Protein AF-A0A847VWV1-F1 (afdb_monomer_lite)

Radius of gyration: 23.91 Å; chains: 1; bounding box: 52×40×64 Å

Sequence (178 aa):
KKIILVSFGCFLGTLSILLVFNNSGLGIFLFILLFILLACVGIIISFISIYAACFIVIKDYKLFKSISSAWKLFTKHWIVSLEVGLIVMLLNIVLAVVSIAGLFLILFPSLLFWLGAVLLYNPLLIFIGTLIGLVLFILFIFLIVSVFSVFNISIWTYLFTKMHREGIVSRIVQFLTR

Foldseek 3Di:
DVCVVVVVVVVLVVLLVVLVVPPDPVSVVVSVVSVVVVVVVVLLVVQLVLQLVLCCVVVVDDSVRSSVVSNVLCVLCVVQSVVLVVVLVVVVVVLVVVLVVVLCVQLVQLVVLVVVCVVVVPVVSPVVSVVSSVVSVVVSVVVSVVVSVCVVNVSSNVSSVCSVPPPDDDPVVVVVVD

Structure (mmCIF, N/CA/C/O backbone):
data_AF-A0A847VWV1-F1
#
_entry.id   AF-A0A847VWV1-F1
#
loop_
_atom_site.group_PDB
_atom_site.id
_atom_site.type_symbol
_atom_site.label_atom_id
_atom_site.label_alt_id
_atom_site.label_comp_id
_atom_site.label_asym_id
_atom_site.label_entity_id
_atom_site.label_seq_id
_atom_site.pdbx_PDB_ins_code
_atom_site.Cartn_x
_atom_site.Cartn_y
_atom_site.Cartn_z
_atom_site.occupancy
_atom_site.B_iso_or_equiv
_atom_site.auth_seq_id
_atom_site.auth_comp_id
_atom_site.auth_asym_id
_atom_site.auth_atom_id
_atom_site.pdbx_PDB_model_num
ATOM 1 N N . LYS A 1 1 ? 2.165 13.726 25.486 1.00 47.66 1 LYS A N 1
ATOM 2 C CA . LYS A 1 1 ? 1.722 12.346 25.137 1.00 47.66 1 LYS A CA 1
ATOM 3 C C . LYS A 1 1 ? 2.208 11.875 23.757 1.00 47.66 1 LYS A C 1
ATOM 5 O O . LYS A 1 1 ? 2.789 10.806 23.716 1.00 47.66 1 LYS A O 1
ATOM 10 N N . LYS A 1 2 ? 2.091 12.655 22.664 1.00 38.69 2 LYS A N 1
ATOM 11 C CA . LYS A 1 2 ? 2.705 12.306 21.353 1.00 38.69 2 LYS A CA 1
ATOM 12 C C . LYS A 1 2 ? 4.233 12.121 21.421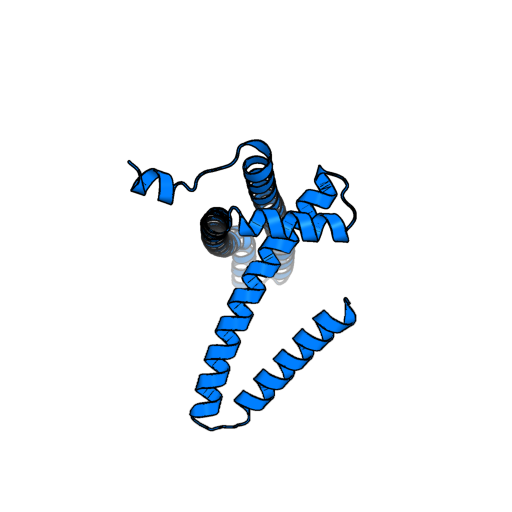 1.00 38.69 2 LYS A C 1
ATOM 14 O O . LYS A 1 2 ? 4.746 11.143 20.900 1.00 38.69 2 LYS A O 1
ATOM 19 N N . ILE A 1 3 ? 4.920 12.986 22.172 1.00 52.84 3 ILE A N 1
ATOM 20 C CA . ILE A 1 3 ? 6.369 12.887 22.442 1.00 52.84 3 ILE A CA 1
ATOM 21 C C . ILE A 1 3 ? 6.729 11.586 23.174 1.00 52.84 3 ILE A C 1
ATOM 23 O O . ILE A 1 3 ? 7.779 11.020 22.924 1.00 52.84 3 ILE A O 1
ATOM 27 N N . ILE A 1 4 ? 5.840 11.069 24.028 1.00 59.41 4 ILE A N 1
ATOM 28 C CA . ILE A 1 4 ? 6.086 9.842 24.802 1.00 59.41 4 ILE A CA 1
ATOM 29 C C . ILE A 1 4 ? 6.000 8.617 23.889 1.00 59.41 4 ILE A C 1
ATOM 31 O O . ILE A 1 4 ? 6.824 7.726 23.995 1.00 59.41 4 ILE A O 1
ATOM 35 N N . LEU A 1 5 ? 5.043 8.595 22.960 1.00 57.41 5 LEU A N 1
ATOM 36 C CA . LEU A 1 5 ? 4.850 7.475 22.034 1.00 57.41 5 LEU A CA 1
ATOM 37 C C . LEU A 1 5 ? 5.965 7.413 20.978 1.00 57.41 5 LEU A C 1
ATOM 39 O O . LEU A 1 5 ? 6.476 6.337 20.688 1.00 57.41 5 LEU A O 1
ATOM 43 N N . VAL A 1 6 ? 6.394 8.576 20.474 1.00 67.62 6 VAL A N 1
ATOM 44 C CA . VAL A 1 6 ? 7.553 8.683 19.572 1.00 67.62 6 VAL A CA 1
ATOM 45 C C . VAL A 1 6 ? 8.850 8.355 20.310 1.00 67.62 6 VAL A C 1
ATOM 47 O O . VAL A 1 6 ? 9.652 7.590 19.793 1.00 67.62 6 VAL A O 1
ATOM 50 N N . SER A 1 7 ? 9.033 8.857 21.535 1.00 65.38 7 SER A N 1
ATOM 51 C CA . SER A 1 7 ? 10.203 8.544 22.366 1.00 65.38 7 SER A CA 1
ATOM 52 C C . SER A 1 7 ? 10.280 7.055 22.704 1.00 65.38 7 SER A C 1
ATOM 54 O O . SER A 1 7 ? 11.339 6.456 22.570 1.00 65.38 7 SER A O 1
ATOM 56 N N . PHE A 1 8 ? 9.152 6.420 23.032 1.00 74.00 8 PHE A N 1
ATOM 57 C CA . PHE A 1 8 ? 9.095 4.985 23.305 1.00 74.00 8 PHE A CA 1
ATOM 58 C C . PHE A 1 8 ? 9.398 4.151 22.054 1.00 74.00 8 PHE A C 1
ATOM 60 O O . PHE A 1 8 ? 10.157 3.191 22.128 1.00 74.00 8 PHE A O 1
ATOM 67 N N . GLY A 1 9 ? 8.880 4.552 20.887 1.00 72.88 9 GLY A N 1
ATOM 68 C CA . GLY A 1 9 ? 9.228 3.922 19.611 1.00 72.88 9 GLY A CA 1
ATOM 69 C C . GLY A 1 9 ? 10.711 4.076 19.261 1.00 72.88 9 GLY A C 1
ATOM 70 O O . GLY A 1 9 ? 11.352 3.107 18.865 1.00 72.88 9 GLY A O 1
ATOM 71 N N . CYS A 1 10 ? 11.278 5.267 19.471 1.00 76.06 10 CYS A N 1
ATOM 72 C CA . CYS A 1 10 ? 12.697 5.536 19.233 1.00 76.06 10 CYS A CA 1
ATOM 73 C C . CYS A 1 10 ? 13.590 4.743 20.196 1.00 76.06 10 CYS A C 1
ATOM 75 O O . CYS A 1 10 ? 14.594 4.187 19.768 1.00 76.06 10 CYS A O 1
ATOM 77 N N . PHE A 1 11 ? 13.195 4.649 21.468 1.00 80.00 11 PHE A N 1
ATOM 78 C CA . PHE A 1 11 ? 13.890 3.884 22.502 1.00 80.00 11 PHE A CA 1
ATOM 79 C C . PHE A 1 11 ? 13.880 2.381 22.212 1.00 80.00 11 PHE A C 1
ATOM 81 O O . PHE A 1 11 ? 14.901 1.715 22.341 1.00 80.00 11 PHE A O 1
ATOM 88 N N . LEU A 1 12 ? 12.745 1.837 21.769 1.00 75.31 12 LEU A N 1
ATOM 89 C CA . LEU A 1 12 ? 12.671 0.439 21.344 1.00 75.31 12 LEU A CA 1
ATOM 90 C C . LEU A 1 12 ? 13.513 0.188 20.087 1.00 75.31 12 LEU A C 1
ATOM 92 O O . LEU A 1 12 ? 14.198 -0.828 20.018 1.00 75.31 12 LEU A O 1
ATOM 96 N N . GLY A 1 13 ? 13.518 1.133 19.140 1.00 76.31 13 GLY A N 1
ATOM 97 C CA . GLY A 1 13 ? 14.346 1.073 17.934 1.00 76.31 13 GLY A CA 1
ATOM 98 C C . GLY A 1 13 ? 15.846 1.049 18.241 1.00 76.31 13 GLY A C 1
ATOM 99 O O . GLY A 1 13 ? 16.577 0.200 17.725 1.00 76.31 13 GLY A O 1
ATOM 100 N N . THR A 1 14 ? 16.312 1.927 19.133 1.00 77.06 14 THR A N 1
ATOM 101 C CA . THR A 1 14 ? 17.717 1.948 19.565 1.00 77.06 14 THR A CA 1
ATOM 102 C C . THR A 1 14 ? 18.092 0.698 20.361 1.00 77.06 14 THR A C 1
ATOM 104 O O . THR A 1 14 ? 19.190 0.174 20.172 1.00 77.06 14 THR A O 1
ATOM 107 N N . LEU A 1 15 ? 17.176 0.161 21.174 1.00 77.38 15 LEU A N 1
ATOM 108 C CA . LEU A 1 15 ? 17.368 -1.103 21.890 1.00 77.38 15 LEU A CA 1
ATOM 109 C C . LEU A 1 15 ? 17.547 -2.287 20.924 1.00 77.38 15 LEU A C 1
ATOM 111 O O . LEU A 1 15 ? 18.445 -3.105 21.112 1.00 77.38 15 LEU A O 1
ATOM 115 N N . SER A 1 16 ? 16.740 -2.360 19.860 1.00 72.38 16 SER A N 1
ATOM 116 C CA . SER A 1 16 ? 16.872 -3.409 18.840 1.00 72.38 16 SER A CA 1
ATOM 117 C C . SER A 1 16 ? 18.196 -3.333 18.076 1.00 72.38 16 SER A C 1
ATOM 119 O O . SER A 1 16 ? 18.795 -4.369 17.809 1.00 72.38 16 SER A O 1
ATOM 121 N N . ILE A 1 17 ? 18.693 -2.128 17.785 1.00 72.56 17 ILE A N 1
ATOM 122 C CA . ILE A 1 17 ? 19.996 -1.935 17.133 1.00 72.56 17 ILE A CA 1
ATOM 123 C C . ILE A 1 17 ? 21.131 -2.409 18.053 1.00 72.56 17 ILE A C 1
ATOM 125 O O . ILE A 1 17 ? 22.000 -3.161 17.618 1.00 72.56 17 ILE A O 1
ATOM 129 N N . LEU A 1 18 ? 21.095 -2.044 19.338 1.00 75.81 18 LEU A N 1
ATOM 130 C CA . LEU A 1 18 ? 22.093 -2.470 20.329 1.00 75.81 18 LEU A CA 1
ATOM 131 C C . LEU A 1 18 ? 22.157 -3.996 20.505 1.00 75.81 18 LEU A C 1
ATOM 133 O O . LEU A 1 18 ? 23.245 -4.547 20.665 1.00 75.81 18 LEU A O 1
ATOM 137 N N . LEU A 1 19 ? 21.013 -4.684 20.445 1.00 75.06 19 LEU A N 1
ATOM 138 C CA . LEU A 1 19 ? 20.947 -6.146 20.552 1.00 75.06 19 LEU A CA 1
ATOM 139 C C . LEU A 1 19 ? 21.533 -6.866 19.330 1.00 75.06 19 LEU A C 1
ATOM 141 O O . LEU A 1 19 ? 22.108 -7.936 19.494 1.00 75.06 19 LEU A O 1
ATOM 145 N N . VAL A 1 20 ? 21.441 -6.276 18.133 1.00 73.00 20 VAL A N 1
ATOM 146 C CA . VAL A 1 20 ? 22.054 -6.824 16.907 1.00 73.00 20 VAL A CA 1
ATOM 147 C C . VAL A 1 20 ? 23.579 -6.698 16.937 1.00 73.00 20 VAL A C 1
ATOM 149 O O . VAL A 1 20 ? 24.278 -7.603 16.489 1.00 73.00 20 VAL A O 1
ATOM 152 N N . PHE A 1 21 ? 24.112 -5.607 17.494 1.00 74.44 21 PHE A N 1
ATOM 153 C CA . PHE A 1 21 ? 25.562 -5.422 17.629 1.00 74.44 21 PHE A CA 1
ATOM 154 C C . PHE A 1 21 ? 26.192 -6.315 18.707 1.00 74.44 21 PHE A C 1
ATOM 156 O O . PHE A 1 21 ? 27.398 -6.560 18.679 1.00 74.44 21 PHE A O 1
ATOM 163 N N . ASN A 1 22 ? 25.392 -6.836 19.640 1.00 71.81 22 ASN A N 1
ATOM 164 C CA . ASN A 1 22 ? 25.852 -7.802 20.623 1.00 71.81 22 ASN A CA 1
ATOM 165 C C . ASN A 1 22 ? 25.750 -9.220 20.031 1.00 71.81 22 ASN A C 1
ATOM 167 O O . ASN A 1 22 ? 24.700 -9.853 20.112 1.00 71.81 22 ASN A O 1
ATOM 171 N N . ASN A 1 23 ? 26.844 -9.711 19.432 1.00 68.38 23 ASN A N 1
ATOM 172 C CA . ASN A 1 23 ? 26.946 -10.995 18.712 1.00 68.38 23 ASN A CA 1
ATOM 173 C C . ASN A 1 23 ? 26.897 -12.236 19.638 1.00 68.38 23 ASN A C 1
ATOM 175 O O . ASN A 1 23 ? 27.696 -13.165 19.533 1.00 68.38 23 ASN A O 1
ATOM 179 N N . SER A 1 24 ? 25.980 -12.225 20.601 1.00 81.31 24 SER A N 1
ATOM 180 C CA . SER A 1 24 ? 25.692 -13.320 21.517 1.00 81.31 24 SER A CA 1
ATOM 181 C C . SER A 1 24 ? 24.430 -14.051 21.056 1.00 81.31 24 SER A C 1
ATOM 183 O O . SER A 1 24 ? 23.466 -13.425 20.612 1.00 81.31 24 SER A O 1
ATOM 185 N N . GLY A 1 25 ? 24.391 -15.381 21.199 1.00 78.94 25 GLY A N 1
ATOM 186 C CA . GLY A 1 25 ? 23.202 -16.171 20.839 1.00 78.94 25 GLY A CA 1
ATOM 187 C C . GLY A 1 25 ? 21.929 -15.723 21.577 1.00 78.94 25 GLY A C 1
ATOM 188 O O . GLY A 1 25 ? 20.841 -15.726 21.004 1.00 78.94 25 GLY A O 1
ATOM 189 N N . LEU A 1 26 ? 22.071 -15.246 22.820 1.00 81.94 26 LEU A N 1
ATOM 190 C CA . LEU A 1 26 ? 20.984 -14.646 23.602 1.00 81.94 26 LEU A CA 1
ATOM 191 C C . LEU A 1 26 ? 20.493 -13.312 23.013 1.00 81.94 26 LEU A C 1
ATOM 193 O O . LEU A 1 26 ? 19.289 -13.057 23.024 1.00 81.94 26 LEU A O 1
ATOM 197 N N . GLY A 1 27 ? 21.392 -12.483 22.470 1.00 81.62 27 GLY A N 1
ATOM 198 C CA . GLY A 1 27 ? 21.044 -11.212 21.826 1.00 81.62 27 GLY A CA 1
ATOM 199 C C . GLY A 1 27 ? 20.157 -11.402 20.596 1.00 81.62 27 GLY A C 1
ATOM 200 O O . GLY A 1 27 ? 19.138 -10.726 20.460 1.00 81.62 27 GLY A O 1
ATOM 201 N N . ILE A 1 28 ? 20.477 -12.394 19.759 1.00 81.62 28 ILE A N 1
ATOM 202 C CA . ILE A 1 28 ? 19.694 -12.737 18.561 1.00 81.62 28 ILE A CA 1
ATOM 203 C C . ILE A 1 28 ? 18.298 -13.250 18.944 1.00 81.62 28 ILE A C 1
ATOM 205 O O . ILE A 1 28 ? 17.301 -12.825 18.359 1.00 81.62 28 ILE A O 1
ATOM 209 N N . PHE A 1 29 ? 18.200 -14.124 19.952 1.00 83.94 29 PHE A N 1
ATOM 210 C CA . PHE A 1 29 ? 16.907 -14.630 20.426 1.00 83.94 29 PHE A CA 1
ATOM 211 C C . PHE A 1 29 ? 16.015 -13.508 20.977 1.00 83.94 29 PHE A C 1
ATOM 213 O O . PHE A 1 29 ? 14.848 -13.394 20.595 1.00 83.94 29 PHE A O 1
ATOM 220 N N . LEU A 1 30 ? 16.571 -12.642 21.833 1.00 84.31 30 LEU A N 1
ATOM 221 C CA . LEU A 1 30 ? 15.855 -11.487 22.377 1.00 84.31 30 LEU A CA 1
ATOM 222 C C . LEU A 1 30 ? 15.429 -10.513 21.276 1.00 84.31 30 LEU A C 1
ATOM 224 O O . LEU A 1 30 ? 14.312 -10.006 21.325 1.00 84.31 30 LEU A O 1
ATOM 228 N N . PHE A 1 31 ? 16.275 -10.289 20.267 1.00 84.12 31 PHE A N 1
ATOM 229 C CA . PHE A 1 31 ? 15.940 -9.461 19.112 1.00 84.12 31 PHE A CA 1
ATOM 230 C C . PHE A 1 31 ? 14.728 -10.006 18.348 1.00 84.12 31 PHE A C 1
ATOM 232 O O . PHE A 1 31 ? 13.786 -9.256 18.099 1.00 84.12 31 PHE A O 1
ATOM 239 N N . ILE A 1 32 ? 14.712 -11.304 18.021 1.00 85.00 32 ILE A N 1
ATOM 240 C CA . ILE A 1 32 ? 13.590 -11.941 17.312 1.00 85.00 32 ILE A CA 1
ATOM 241 C C . ILE A 1 32 ? 12.302 -11.812 18.134 1.00 85.00 32 ILE A C 1
ATOM 243 O O . ILE A 1 32 ? 11.266 -11.405 17.608 1.00 85.00 32 ILE A O 1
ATOM 247 N N . LEU A 1 33 ? 12.363 -12.099 19.436 1.00 87.12 33 LEU A N 1
ATOM 248 C CA . LEU A 1 33 ? 11.205 -12.011 20.325 1.00 87.12 33 LEU A CA 1
ATOM 249 C C . LEU A 1 33 ? 10.659 -10.577 20.416 1.00 87.12 33 LEU A C 1
ATOM 251 O O . LEU A 1 33 ? 9.448 -10.364 20.310 1.00 87.12 33 LEU A O 1
ATOM 255 N N . LEU A 1 34 ? 11.545 -9.586 20.559 1.00 85.25 34 LEU A N 1
ATOM 256 C CA . LEU A 1 34 ? 11.173 -8.171 20.584 1.00 85.25 34 LEU A CA 1
ATOM 257 C C . LEU A 1 34 ? 10.558 -7.746 19.244 1.00 85.25 34 LEU A C 1
ATOM 259 O O . LEU A 1 34 ? 9.526 -7.081 19.222 1.00 85.25 34 LEU A O 1
ATOM 263 N N . PHE A 1 35 ? 11.149 -8.174 18.127 1.00 83.12 35 PHE A N 1
ATOM 264 C CA . PHE A 1 35 ? 10.665 -7.875 16.783 1.00 83.12 35 PHE A CA 1
ATOM 265 C C . PHE A 1 35 ? 9.245 -8.404 16.551 1.00 83.12 35 PHE A C 1
ATOM 267 O O . PHE A 1 35 ? 8.389 -7.649 16.093 1.00 83.12 35 PHE A O 1
ATOM 274 N N . ILE A 1 36 ? 8.961 -9.658 16.928 1.00 87.81 36 ILE A N 1
ATOM 275 C CA . ILE A 1 36 ? 7.605 -10.223 16.855 1.00 87.81 36 ILE A CA 1
ATOM 276 C C . ILE A 1 36 ? 6.620 -9.406 17.702 1.00 87.81 36 ILE A C 1
ATOM 278 O O . ILE A 1 36 ? 5.543 -9.058 17.217 1.00 87.81 36 ILE A O 1
ATOM 282 N N . LEU A 1 37 ? 6.983 -9.048 18.939 1.00 87.19 37 LEU A N 1
ATOM 283 C CA . LEU A 1 37 ? 6.117 -8.245 19.808 1.00 87.19 37 LEU A CA 1
ATOM 284 C C . LEU A 1 37 ? 5.817 -6.870 19.200 1.00 87.19 37 LEU A C 1
ATOM 286 O O . LEU A 1 37 ? 4.656 -6.458 19.148 1.00 87.19 37 LEU A O 1
ATOM 290 N N . LEU A 1 38 ? 6.843 -6.174 18.704 1.00 83.69 38 LEU A N 1
ATOM 291 C CA . LEU A 1 38 ? 6.679 -4.884 18.035 1.00 83.69 38 LEU A CA 1
ATOM 292 C C . LEU A 1 38 ? 5.835 -5.001 16.764 1.00 83.69 38 LEU A C 1
ATOM 294 O O . LEU A 1 38 ? 4.983 -4.144 16.532 1.00 83.69 38 LEU A O 1
ATOM 298 N N . ALA A 1 39 ? 6.022 -6.056 15.969 1.00 83.25 39 ALA A N 1
ATOM 299 C CA . ALA A 1 39 ? 5.221 -6.303 14.775 1.00 83.25 39 ALA A CA 1
ATOM 300 C C . ALA A 1 39 ? 3.737 -6.496 15.129 1.00 83.25 39 ALA A C 1
ATOM 302 O O . ALA A 1 39 ? 2.876 -5.840 14.540 1.00 83.25 39 ALA A O 1
ATOM 303 N N . CYS A 1 40 ? 3.426 -7.312 16.141 1.00 84.88 40 CYS A N 1
ATOM 304 C CA . CYS A 1 40 ? 2.056 -7.504 16.622 1.00 84.88 40 CYS A CA 1
ATOM 305 C C . CYS A 1 40 ? 1.423 -6.192 17.108 1.00 84.88 40 CYS A C 1
ATOM 307 O O . CYS A 1 40 ? 0.291 -5.871 16.738 1.00 84.88 40 CYS A O 1
ATOM 309 N N . VAL A 1 41 ? 2.155 -5.402 17.898 1.00 86.44 41 VAL A N 1
ATOM 310 C CA . VAL A 1 41 ? 1.683 -4.090 18.368 1.00 86.44 41 VAL A CA 1
ATOM 311 C C . VAL A 1 41 ? 1.469 -3.130 17.193 1.00 86.44 41 VAL A C 1
ATOM 313 O O . VAL A 1 41 ? 0.459 -2.427 17.152 1.00 86.44 41 VAL A O 1
ATOM 316 N N . GLY A 1 42 ? 2.367 -3.134 16.206 1.00 84.75 42 GLY A N 1
ATOM 317 C CA . GLY A 1 42 ? 2.252 -2.328 14.992 1.00 84.75 42 GLY A CA 1
ATOM 318 C C . GLY A 1 42 ? 0.995 -2.654 14.186 1.00 84.75 42 GLY A C 1
ATOM 319 O O . GLY A 1 42 ? 0.282 -1.742 13.765 1.00 84.75 42 GLY A O 1
ATOM 320 N N . ILE A 1 43 ? 0.668 -3.942 14.046 1.00 84.81 43 ILE A N 1
ATOM 321 C CA . ILE A 1 43 ? -0.563 -4.397 13.388 1.00 84.81 43 ILE A CA 1
ATOM 322 C C . ILE A 1 43 ? -1.795 -3.846 14.117 1.00 84.81 43 ILE A C 1
ATOM 324 O O . ILE A 1 43 ? -2.672 -3.255 13.486 1.00 84.81 43 ILE A O 1
ATOM 328 N N . ILE A 1 44 ? -1.847 -3.968 15.447 1.00 87.56 44 ILE A N 1
ATOM 329 C CA . ILE A 1 44 ? -2.962 -3.459 16.262 1.00 87.56 44 ILE A CA 1
ATOM 330 C C . ILE A 1 44 ? -3.127 -1.943 16.076 1.00 87.56 44 ILE A C 1
ATOM 332 O O . ILE A 1 44 ? -4.231 -1.460 15.814 1.00 87.56 44 ILE A O 1
ATOM 336 N N . ILE A 1 45 ? -2.029 -1.186 16.159 1.00 86.62 45 ILE A N 1
ATOM 337 C CA . ILE A 1 45 ? -2.034 0.273 15.976 1.00 86.62 45 ILE A CA 1
ATOM 338 C C . ILE A 1 45 ? -2.515 0.656 14.572 1.00 86.62 45 ILE A C 1
ATOM 340 O O . ILE A 1 45 ? -3.276 1.615 14.436 1.00 86.62 45 ILE A O 1
ATOM 344 N N . SER A 1 46 ? -2.119 -0.098 13.543 1.00 85.56 46 SER A N 1
ATOM 345 C CA . SER A 1 46 ? -2.563 0.119 12.163 1.00 85.56 46 SER A CA 1
ATOM 346 C C . SER A 1 46 ? -4.089 0.031 12.044 1.00 85.56 46 SER A C 1
ATOM 348 O O . SER A 1 46 ? -4.729 0.974 11.572 1.00 85.56 46 SER A O 1
ATOM 350 N N . PHE A 1 47 ? -4.698 -1.031 12.587 1.00 87.31 47 PHE A N 1
ATOM 351 C CA . PHE A 1 47 ? -6.158 -1.181 12.612 1.00 87.31 47 PHE A CA 1
ATOM 352 C C . PHE A 1 47 ? -6.853 -0.039 13.362 1.00 87.31 47 PHE A C 1
ATOM 354 O O . PHE A 1 47 ? -7.820 0.542 12.866 1.00 87.31 47 PHE A O 1
ATOM 361 N N . ILE A 1 48 ? -6.344 0.325 14.542 1.00 89.00 48 ILE A N 1
ATOM 362 C CA . ILE A 1 48 ? -6.904 1.423 15.343 1.00 89.00 48 ILE A CA 1
ATOM 363 C C . ILE A 1 48 ? -6.830 2.747 14.585 1.00 89.00 48 ILE A C 1
ATOM 365 O O . ILE A 1 48 ? -7.774 3.530 14.654 1.00 89.00 48 ILE A O 1
ATOM 369 N N . SER A 1 49 ? -5.742 3.001 13.857 1.00 87.38 49 SER A N 1
ATOM 370 C CA . SER A 1 49 ? -5.571 4.213 13.054 1.00 87.38 49 SER A CA 1
ATOM 371 C C . SER A 1 49 ? -6.631 4.310 11.955 1.00 87.38 49 SER A C 1
ATOM 373 O O . SER A 1 49 ? -7.306 5.334 11.834 1.00 87.38 49 SER A O 1
ATOM 375 N N . ILE A 1 50 ? -6.857 3.213 11.223 1.00 89.06 50 ILE A N 1
ATOM 376 C CA . ILE A 1 50 ? -7.878 3.134 10.169 1.00 89.06 50 ILE A CA 1
ATOM 377 C C . ILE A 1 50 ? -9.278 3.382 10.751 1.00 89.06 50 ILE A C 1
ATOM 379 O O . ILE A 1 50 ? -10.045 4.190 10.221 1.00 89.06 50 ILE A O 1
ATOM 383 N N . TYR A 1 51 ? -9.616 2.753 11.880 1.00 89.50 51 TYR A N 1
ATOM 384 C CA . TYR A 1 51 ? -10.917 2.960 12.525 1.00 89.50 51 TYR A CA 1
ATOM 385 C C . TYR A 1 51 ? -11.069 4.354 13.127 1.00 89.50 51 TYR A C 1
ATOM 387 O O . TYR A 1 51 ? -12.152 4.935 13.060 1.00 89.50 51 TYR A O 1
ATOM 395 N N . ALA A 1 52 ? -10.003 4.925 13.687 1.00 88.88 52 ALA A N 1
ATOM 396 C CA . ALA A 1 52 ? -10.018 6.290 14.192 1.00 88.88 52 ALA A CA 1
ATOM 397 C C . ALA A 1 52 ? -10.261 7.291 13.055 1.00 88.88 52 ALA A C 1
ATOM 399 O O . ALA A 1 52 ? -11.063 8.207 13.234 1.00 88.88 52 ALA A O 1
ATOM 400 N N . ALA A 1 53 ? -9.643 7.087 11.886 1.00 88.06 53 ALA A N 1
ATOM 401 C CA . ALA A 1 53 ? -9.908 7.878 10.688 1.00 88.06 53 ALA A CA 1
ATOM 402 C C . ALA A 1 53 ? -11.378 7.767 10.255 1.00 88.06 53 ALA A C 1
ATOM 404 O O . ALA A 1 53 ? -12.029 8.788 10.046 1.00 88.06 53 ALA A O 1
ATOM 405 N N . CYS A 1 54 ? -11.945 6.555 10.238 1.00 87.81 54 CYS A N 1
ATOM 406 C CA . CYS A 1 54 ? -13.365 6.350 9.936 1.00 87.81 54 CYS A CA 1
ATOM 407 C C . CYS A 1 54 ? -14.287 7.072 10.936 1.00 87.81 54 CYS A C 1
ATOM 409 O O . CYS A 1 54 ? -15.262 7.700 10.534 1.00 87.81 54 CYS A O 1
ATOM 411 N N . PHE A 1 55 ? -13.974 7.045 12.236 1.00 89.12 55 PHE A N 1
ATOM 412 C CA . PHE A 1 55 ? -14.734 7.785 13.252 1.00 89.12 55 PHE A CA 1
ATOM 413 C C . PHE A 1 55 ? -14.641 9.308 13.090 1.00 89.12 55 PHE A C 1
ATOM 415 O O . PHE A 1 55 ? -15.604 10.006 13.402 1.00 89.12 55 PHE A O 1
ATOM 422 N N . ILE A 1 56 ? -13.504 9.834 12.631 1.00 89.25 56 ILE A N 1
ATOM 423 C CA . ILE A 1 56 ? -13.353 11.268 12.359 1.00 89.25 56 ILE A CA 1
ATOM 424 C C . ILE A 1 56 ? -14.192 11.647 11.138 1.00 89.25 56 ILE A C 1
ATOM 426 O O . ILE A 1 56 ? -14.984 12.571 11.228 1.00 89.25 56 ILE A O 1
ATOM 430 N N . VAL A 1 57 ? -14.071 10.901 10.038 1.00 87.88 57 VAL A N 1
ATOM 431 C CA . VAL A 1 57 ? -14.720 11.238 8.760 1.00 87.88 57 VAL A CA 1
ATOM 432 C C . VAL A 1 57 ? -16.233 10.991 8.779 1.00 87.88 57 VAL A C 1
ATOM 434 O O . VAL A 1 57 ? -16.982 11.766 8.203 1.00 87.88 57 VAL A O 1
ATOM 437 N N . ILE A 1 58 ? -16.707 9.920 9.427 1.00 85.12 58 ILE A N 1
ATOM 438 C CA . ILE A 1 58 ? -18.128 9.518 9.376 1.00 85.12 58 ILE A CA 1
ATOM 439 C C . ILE A 1 58 ? -18.942 10.090 10.544 1.00 85.12 58 ILE A C 1
ATOM 441 O O . ILE A 1 58 ? -20.153 10.273 10.429 1.00 85.12 58 ILE A O 1
ATOM 445 N N . LYS A 1 59 ? -18.315 10.290 11.709 1.00 81.75 59 LYS A N 1
ATOM 446 C CA . LYS A 1 59 ? -19.004 10.688 12.950 1.00 81.75 59 LYS A CA 1
ATOM 447 C C . LYS A 1 59 ? -18.547 12.045 13.495 1.00 81.75 59 LYS A C 1
ATOM 449 O O . LYS A 1 59 ? -19.011 12.414 14.573 1.00 81.75 59 LYS A O 1
ATOM 454 N N . ASP A 1 60 ? -17.638 12.746 12.812 1.00 83.75 60 ASP A N 1
ATOM 455 C CA . ASP A 1 60 ? -17.060 14.032 13.236 1.00 83.75 60 ASP A CA 1
ATOM 456 C C . ASP A 1 60 ? -16.507 14.017 14.673 1.00 83.75 60 ASP A C 1
ATOM 458 O O . ASP A 1 60 ? -16.577 14.984 15.439 1.00 83.75 60 ASP A O 1
ATOM 462 N N . TYR A 1 61 ? -15.950 12.879 15.100 1.00 87.75 61 TYR A N 1
ATOM 463 C CA . TYR A 1 61 ? -15.360 12.775 16.431 1.00 87.75 61 TYR A CA 1
ATOM 464 C C . TYR A 1 61 ? -14.009 13.490 16.495 1.00 87.75 61 TYR A C 1
ATOM 466 O O . TYR A 1 61 ? -13.140 13.305 15.647 1.00 87.75 61 TYR A O 1
ATOM 474 N N . LYS A 1 62 ? -13.775 14.235 17.584 1.00 89.25 62 LYS A N 1
ATOM 475 C CA . LYS A 1 62 ? -12.446 14.784 17.907 1.00 89.25 62 LYS A CA 1
ATOM 476 C C . LYS A 1 62 ? -11.414 13.652 18.027 1.00 89.25 62 LYS A C 1
ATOM 478 O O . LYS A 1 62 ? -11.729 12.600 18.584 1.00 89.25 62 LYS A O 1
ATOM 483 N N . LEU A 1 63 ? -10.165 13.914 17.623 1.00 81.75 63 LEU A N 1
ATOM 484 C CA . LEU A 1 63 ? -9.058 12.935 17.547 1.00 81.75 63 LEU A CA 1
ATOM 485 C C . LEU A 1 63 ? -8.931 11.996 18.764 1.00 81.75 63 LEU A C 1
ATOM 487 O O . LEU A 1 63 ? -8.699 10.802 18.624 1.00 81.75 63 LEU A O 1
ATOM 491 N N . PHE A 1 64 ? -9.082 12.510 19.984 1.00 85.69 64 PHE A N 1
ATOM 492 C CA . PHE A 1 64 ? -8.960 11.678 21.188 1.00 85.69 64 PHE A CA 1
ATOM 493 C C . PHE A 1 64 ? -10.163 10.753 21.397 1.00 85.69 64 PHE A C 1
ATOM 495 O O . PHE A 1 64 ? -10.009 9.602 21.811 1.00 85.69 64 PHE A O 1
ATOM 502 N N . LYS A 1 65 ? -11.368 11.245 21.089 1.00 88.19 65 LYS A N 1
ATOM 503 C CA . LYS A 1 65 ? -12.605 10.468 21.193 1.00 88.19 65 LYS A CA 1
ATOM 504 C C . LYS A 1 65 ? -12.657 9.389 20.110 1.00 88.19 65 LYS A C 1
ATOM 506 O O . LYS A 1 65 ? -13.131 8.289 20.394 1.00 88.19 65 LYS A O 1
ATOM 511 N N . SER A 1 66 ? -12.133 9.667 18.913 1.00 87.50 66 SER A N 1
ATOM 512 C CA . SER A 1 66 ? -12.058 8.684 17.830 1.00 87.50 66 SER A CA 1
ATOM 513 C C . SER A 1 66 ? -11.100 7.541 18.160 1.00 87.50 66 SER A C 1
ATOM 515 O O . SER A 1 66 ? -11.497 6.391 18.024 1.00 87.50 66 SER A O 1
ATOM 517 N N . ILE A 1 67 ? -9.910 7.821 18.707 1.00 88.50 67 ILE A N 1
ATOM 518 C CA . ILE A 1 67 ? -8.953 6.777 19.122 1.00 88.50 67 ILE A CA 1
ATOM 519 C C . ILE A 1 67 ? -9.530 5.899 20.241 1.00 88.50 67 ILE A C 1
ATOM 521 O O . ILE A 1 67 ? -9.452 4.676 20.169 1.00 88.50 67 ILE A O 1
ATOM 525 N N . SER A 1 68 ? -10.150 6.498 21.265 1.00 89.88 68 SER A N 1
ATOM 526 C CA . SER A 1 68 ? -10.760 5.724 22.358 1.00 89.88 68 SER A CA 1
ATOM 527 C C . SER A 1 68 ? -11.910 4.836 21.865 1.00 89.88 68 SER A C 1
ATOM 529 O O . SER A 1 68 ? -12.046 3.692 22.297 1.00 89.88 68 SER A O 1
ATOM 531 N N . SER A 1 69 ? -12.714 5.339 20.925 1.00 87.25 69 SER A N 1
ATOM 532 C CA . SER A 1 69 ? -13.818 4.576 20.329 1.00 87.25 69 SER A CA 1
ATOM 533 C C . SER A 1 69 ? -13.310 3.479 19.389 1.00 87.25 69 SER A C 1
ATOM 535 O O . SER A 1 69 ? -13.829 2.366 19.419 1.00 87.25 69 SER A O 1
ATOM 537 N N . ALA A 1 70 ? -12.256 3.758 18.616 1.00 88.00 70 ALA A N 1
ATOM 538 C CA . ALA A 1 70 ? -11.569 2.791 17.766 1.00 88.00 70 ALA A CA 1
ATOM 539 C C . ALA A 1 70 ? -10.970 1.641 18.582 1.00 88.00 70 ALA A C 1
ATOM 541 O O . ALA A 1 70 ? -11.146 0.484 18.211 1.00 88.00 70 ALA A O 1
ATOM 542 N N . TRP A 1 71 ? -10.351 1.941 19.731 1.00 89.38 71 TRP A N 1
ATOM 543 C CA . TRP A 1 71 ? -9.839 0.922 20.649 1.00 89.38 71 TRP A CA 1
ATOM 544 C C . TRP A 1 71 ? -10.950 -0.012 21.136 1.00 89.38 71 TRP A C 1
ATOM 546 O O . TRP A 1 71 ? -10.820 -1.228 21.036 1.00 89.38 71 TRP A O 1
ATOM 556 N N . LYS A 1 72 ? -12.076 0.547 21.604 1.00 88.88 72 LYS A N 1
ATOM 557 C CA . LYS A 1 72 ? -13.232 -0.241 22.068 1.00 88.88 72 LYS A CA 1
ATOM 558 C C . LYS A 1 72 ? -13.849 -1.097 20.960 1.00 88.88 72 LYS A C 1
ATOM 560 O O . LYS A 1 72 ? -14.307 -2.204 21.229 1.00 88.88 72 LYS A O 1
ATOM 565 N N . LEU A 1 73 ? -13.890 -0.587 19.728 1.00 87.56 73 LEU A N 1
ATOM 566 C CA . LEU A 1 73 ? -14.417 -1.331 18.585 1.00 87.56 73 LEU A CA 1
ATOM 567 C C . LEU A 1 73 ? -13.487 -2.491 18.204 1.00 87.56 73 LEU A C 1
ATOM 569 O O . LEU A 1 73 ? -13.962 -3.606 18.001 1.00 87.56 73 LEU A O 1
ATOM 573 N N . PHE A 1 74 ? -12.173 -2.238 18.170 1.00 87.25 74 PHE A N 1
ATOM 574 C CA . PHE A 1 74 ? -11.170 -3.253 17.863 1.00 87.25 74 PHE A CA 1
ATOM 575 C C . PHE A 1 74 ? -11.179 -4.381 18.895 1.00 87.25 74 PHE A C 1
ATOM 577 O O . PHE A 1 74 ? -11.279 -5.538 18.510 1.00 87.25 74 PHE A O 1
ATOM 584 N N . THR A 1 75 ? -11.157 -4.078 20.198 1.00 86.75 75 THR A N 1
ATOM 585 C CA . THR A 1 75 ? -11.157 -5.130 21.231 1.00 86.75 75 THR A CA 1
ATOM 586 C C . THR A 1 75 ? -12.426 -5.982 21.204 1.00 86.75 75 THR A C 1
ATOM 588 O O . THR A 1 75 ? -12.364 -7.172 21.503 1.00 86.75 75 THR A O 1
ATOM 591 N N . LYS A 1 76 ? -13.567 -5.408 20.799 1.00 87.12 76 LYS A N 1
ATOM 592 C CA . LYS A 1 76 ? -14.832 -6.140 20.659 1.00 87.12 76 LYS A CA 1
ATOM 593 C C . LYS A 1 76 ? -14.853 -7.083 19.447 1.00 87.12 76 LYS A C 1
ATOM 595 O O . LYS A 1 76 ? -15.457 -8.147 19.528 1.00 87.12 76 LYS A O 1
ATOM 600 N N . HIS A 1 77 ? -14.202 -6.717 18.340 1.00 85.25 77 HIS A N 1
ATOM 601 C CA . HIS A 1 77 ? -14.251 -7.457 17.068 1.00 85.25 77 HIS A CA 1
ATOM 602 C C . HIS A 1 77 ? -12.855 -7.718 16.471 1.00 85.25 77 HIS A C 1
ATOM 604 O O . HIS A 1 77 ? -12.648 -7.615 15.257 1.00 85.25 77 HIS A O 1
ATOM 610 N N . TRP A 1 78 ? -11.880 -8.069 17.314 1.00 84.81 78 TRP A N 1
ATOM 611 C CA . TRP A 1 78 ? -10.482 -8.205 16.890 1.00 84.81 78 TRP A CA 1
ATOM 612 C C . TRP A 1 78 ? -10.285 -9.338 15.868 1.00 84.81 78 TRP A C 1
ATOM 614 O O . TRP A 1 78 ? -9.580 -9.143 14.881 1.00 84.81 78 TRP A O 1
ATOM 624 N N . ILE A 1 79 ? -10.984 -10.472 16.030 1.00 85.56 79 ILE A N 1
ATOM 625 C CA . ILE A 1 79 ? -10.935 -11.605 15.084 1.00 85.56 79 ILE A CA 1
ATOM 626 C C . ILE A 1 79 ? -11.439 -11.199 13.696 1.00 85.56 79 ILE A C 1
ATOM 628 O O . ILE A 1 79 ? -10.781 -11.478 12.700 1.00 85.56 79 ILE A O 1
ATOM 632 N N . VAL A 1 80 ? -12.577 -10.500 13.626 1.00 84.75 80 VAL A N 1
ATOM 633 C CA . VAL A 1 80 ? -13.158 -10.044 12.349 1.00 84.75 80 VAL A CA 1
ATOM 634 C C . VAL A 1 80 ? -12.216 -9.060 11.652 1.00 84.75 80 VAL A C 1
ATOM 636 O O . VAL A 1 80 ? -12.032 -9.125 10.439 1.00 84.75 80 VAL A O 1
ATOM 639 N N . SER A 1 81 ? -11.592 -8.170 12.428 1.00 86.75 81 SER A N 1
ATOM 640 C CA . SER A 1 81 ? -10.618 -7.198 11.919 1.00 86.75 81 SER A CA 1
ATOM 641 C C . SER A 1 81 ? -9.406 -7.899 11.297 1.00 86.75 81 SER A C 1
ATOM 643 O O . SER A 1 81 ? -8.976 -7.531 10.206 1.00 86.75 81 SER A O 1
ATOM 645 N N . LEU A 1 82 ? -8.899 -8.946 11.956 1.00 87.19 82 LEU A N 1
ATOM 646 C CA . LEU A 1 82 ? -7.771 -9.744 11.477 1.00 87.19 82 LEU A CA 1
ATOM 647 C C . LEU A 1 82 ? -8.147 -10.555 10.228 1.00 87.19 82 LEU A C 1
ATOM 649 O O . LEU A 1 82 ? -7.419 -10.508 9.244 1.00 87.19 82 LEU A O 1
ATOM 653 N N . GLU A 1 83 ? -9.304 -11.224 10.226 1.00 88.06 83 GLU A N 1
ATOM 654 C CA . GLU A 1 83 ? -9.814 -12.003 9.087 1.00 88.06 83 GLU A CA 1
ATOM 655 C C . GLU A 1 83 ? -9.901 -11.141 7.819 1.00 88.06 83 GLU A C 1
ATOM 657 O O . GLU A 1 83 ? -9.333 -11.480 6.780 1.00 88.06 83 GLU A O 1
ATOM 662 N N . VAL A 1 84 ? -10.553 -9.978 7.915 1.00 87.69 84 VAL A N 1
ATOM 663 C CA . VAL A 1 84 ? -10.685 -9.072 6.769 1.00 87.69 84 VAL A CA 1
ATOM 664 C C . VAL A 1 84 ? -9.348 -8.436 6.409 1.00 87.69 84 VAL A C 1
ATOM 666 O O . VAL A 1 84 ? -9.040 -8.335 5.226 1.00 87.69 84 VAL A O 1
ATOM 669 N N . GLY A 1 85 ? -8.517 -8.074 7.390 1.00 87.81 85 GLY A N 1
ATOM 670 C CA . GLY A 1 85 ? -7.166 -7.581 7.127 1.00 87.81 85 GLY A CA 1
ATOM 671 C C . GLY A 1 85 ? -6.304 -8.583 6.354 1.00 87.81 85 GLY A C 1
ATOM 672 O O . GLY A 1 85 ? -5.602 -8.188 5.427 1.00 87.81 85 GLY A O 1
ATOM 673 N N . LEU A 1 86 ? -6.410 -9.877 6.667 1.00 88.56 86 LEU A N 1
ATOM 674 C CA . LEU A 1 86 ? -5.704 -10.948 5.963 1.00 88.56 86 LEU A CA 1
ATOM 675 C C . LEU A 1 86 ? -6.224 -11.102 4.527 1.00 88.56 86 LEU A C 1
ATOM 677 O O . LEU A 1 86 ? -5.426 -11.179 3.595 1.00 88.56 86 LEU A O 1
ATOM 681 N N . ILE A 1 87 ? -7.544 -11.060 4.322 1.00 88.94 87 ILE A N 1
ATOM 682 C CA . ILE A 1 87 ? -8.146 -11.086 2.978 1.00 88.94 87 ILE A CA 1
ATOM 683 C C . ILE A 1 87 ? -7.670 -9.887 2.145 1.00 88.94 87 ILE A C 1
ATOM 685 O O . ILE A 1 87 ? -7.256 -10.062 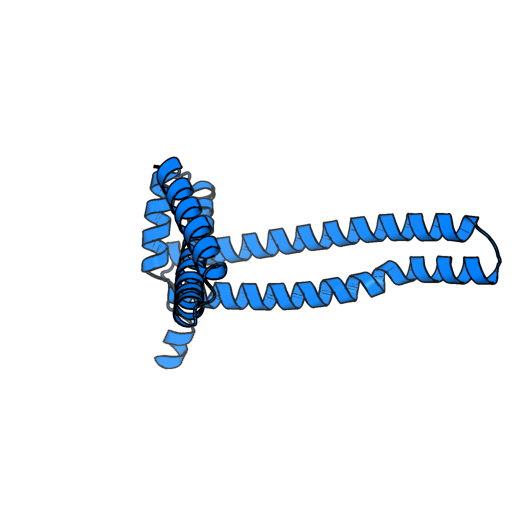1.001 1.00 88.94 87 ILE A O 1
ATOM 689 N N . VAL A 1 88 ? -7.681 -8.678 2.715 1.00 89.50 88 VAL A N 1
ATOM 690 C CA . VAL A 1 88 ? -7.189 -7.465 2.042 1.00 89.50 88 VAL A CA 1
ATOM 691 C C . VAL A 1 88 ? -5.703 -7.587 1.720 1.00 89.50 88 VAL A C 1
ATOM 693 O O . VAL A 1 88 ? -5.294 -7.250 0.615 1.00 89.50 88 VAL A O 1
ATOM 696 N N . MET A 1 89 ? -4.893 -8.125 2.635 1.00 88.62 89 MET A N 1
ATOM 697 C CA . MET A 1 89 ? -3.471 -8.372 2.393 1.00 88.62 89 MET A CA 1
ATOM 698 C C . MET A 1 89 ? -3.250 -9.336 1.220 1.00 88.62 89 MET A C 1
ATOM 700 O O . MET A 1 89 ? -2.452 -9.035 0.336 1.00 88.62 89 MET A O 1
ATOM 704 N N . LEU A 1 90 ? -3.968 -10.463 1.175 1.00 90.50 90 LEU A N 1
ATOM 705 C CA . LEU A 1 90 ? -3.879 -11.414 0.062 1.00 90.50 90 LEU A CA 1
ATOM 706 C C . LEU A 1 90 ? -4.292 -10.772 -1.265 1.00 90.50 90 LEU A C 1
ATOM 708 O O . LEU A 1 90 ? -3.595 -10.930 -2.264 1.00 90.50 90 LEU A O 1
ATOM 712 N N . LEU A 1 91 ? -5.379 -9.998 -1.273 1.00 90.38 91 LEU A N 1
ATOM 713 C CA . LEU A 1 91 ? -5.813 -9.266 -2.463 1.00 90.38 91 LEU A CA 1
ATOM 714 C C . LEU A 1 91 ? -4.777 -8.227 -2.900 1.00 90.38 91 LEU A C 1
ATOM 716 O O . LEU A 1 91 ? -4.523 -8.094 -4.094 1.00 90.38 91 LEU A O 1
ATOM 720 N N . ASN A 1 92 ? -4.120 -7.549 -1.958 1.00 89.81 92 ASN A N 1
ATOM 721 C CA . ASN A 1 92 ? -3.046 -6.607 -2.261 1.00 89.81 92 ASN A CA 1
ATOM 722 C C . ASN A 1 92 ? -1.840 -7.307 -2.904 1.00 89.81 92 ASN A C 1
ATOM 724 O O . ASN A 1 92 ? -1.268 -6.771 -3.850 1.00 89.81 92 ASN A O 1
ATOM 728 N N . 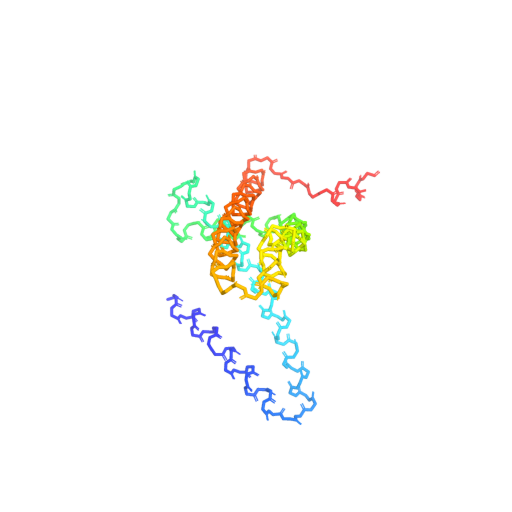ILE A 1 93 ? -1.483 -8.512 -2.446 1.00 92.06 93 ILE A N 1
ATOM 729 C CA . ILE A 1 93 ? -0.420 -9.324 -3.060 1.00 92.06 93 ILE A CA 1
ATOM 730 C C . ILE A 1 93 ? -0.810 -9.725 -4.485 1.00 92.06 93 ILE A C 1
ATOM 732 O O . ILE A 1 93 ? -0.022 -9.536 -5.409 1.00 92.06 93 ILE A O 1
ATOM 736 N N . VAL A 1 94 ? -2.030 -10.232 -4.688 1.00 91.94 94 VAL A N 1
ATOM 737 C CA . VAL A 1 94 ? -2.521 -10.608 -6.025 1.00 91.94 94 VAL A CA 1
ATOM 738 C C . VAL A 1 94 ? -2.502 -9.404 -6.967 1.00 91.94 94 VAL A C 1
ATOM 740 O O . VAL A 1 94 ? -1.993 -9.504 -8.080 1.00 91.94 94 VAL A O 1
ATOM 743 N N . LEU A 1 95 ? -2.987 -8.247 -6.514 1.00 90.44 95 LEU A N 1
ATOM 744 C CA . LEU A 1 95 ? -2.968 -7.013 -7.298 1.00 90.44 95 LEU A CA 1
ATOM 745 C C . LEU A 1 95 ? -1.545 -6.546 -7.621 1.00 90.44 95 LEU A C 1
ATOM 747 O O . LEU A 1 95 ? -1.317 -6.070 -8.728 1.00 90.44 95 LEU A O 1
ATOM 751 N N . ALA A 1 96 ? -0.588 -6.711 -6.703 1.00 91.38 96 ALA A N 1
ATOM 752 C CA . ALA A 1 96 ? 0.818 -6.402 -6.957 1.00 91.38 96 ALA A CA 1
ATOM 753 C C . ALA A 1 96 ? 1.434 -7.325 -8.023 1.00 91.38 96 ALA A C 1
ATOM 755 O O . ALA A 1 96 ? 2.185 -6.876 -8.883 1.00 91.38 96 ALA A O 1
ATOM 756 N N . VAL A 1 97 ? 1.094 -8.615 -8.017 1.00 93.50 97 VAL A N 1
ATOM 757 C CA . VAL A 1 97 ? 1.548 -9.549 -9.061 1.00 93.50 97 VAL A CA 1
ATOM 758 C C . VAL A 1 97 ? 0.929 -9.190 -10.415 1.00 93.50 97 VAL A C 1
ATOM 760 O O . VAL A 1 97 ? 1.632 -9.122 -11.424 1.00 93.50 97 VAL A O 1
ATOM 763 N N . VAL A 1 98 ? -0.375 -8.901 -10.440 1.00 92.31 98 VAL A N 1
ATOM 764 C CA . VAL A 1 98 ? -1.090 -8.492 -11.658 1.00 92.31 98 VAL A CA 1
ATOM 765 C C . VAL A 1 98 ? -0.560 -7.162 -12.195 1.00 92.31 98 VAL A C 1
ATOM 767 O O . VAL A 1 98 ? -0.432 -7.013 -13.408 1.00 92.31 98 VAL A O 1
ATOM 770 N N . SER A 1 99 ? -0.206 -6.206 -11.333 1.00 92.81 99 SER A N 1
ATOM 771 C CA . SER A 1 99 ? 0.355 -4.926 -11.772 1.00 92.81 99 SER A CA 1
ATOM 772 C C . SER A 1 99 ? 1.736 -5.087 -12.402 1.00 92.81 99 SER A C 1
ATOM 774 O O . SER A 1 99 ? 1.996 -4.474 -13.435 1.00 92.81 99 SER A O 1
ATOM 776 N N . ILE A 1 100 ? 2.590 -5.957 -11.854 1.00 93.06 100 ILE A N 1
ATOM 777 C CA . ILE A 1 100 ? 3.886 -6.294 -12.461 1.00 93.06 100 ILE A CA 1
ATOM 778 C C . ILE A 1 100 ? 3.678 -6.921 -13.843 1.00 93.06 100 ILE A C 1
ATOM 780 O O . ILE A 1 100 ? 4.305 -6.491 -14.808 1.00 93.06 100 ILE A O 1
ATOM 784 N N . ALA A 1 101 ? 2.767 -7.889 -13.975 1.00 93.31 101 ALA A N 1
ATOM 785 C CA . ALA A 1 101 ? 2.449 -8.487 -15.272 1.00 93.31 101 ALA A CA 1
ATOM 786 C C . ALA A 1 101 ? 1.879 -7.453 -16.266 1.00 93.31 101 ALA A C 1
ATOM 788 O O . ALA A 1 101 ? 2.260 -7.428 -17.437 1.00 93.31 101 ALA A O 1
ATOM 789 N N . GLY A 1 102 ? 1.011 -6.556 -15.789 1.00 93.62 102 GLY A N 1
ATOM 790 C CA . GLY A 1 102 ? 0.434 -5.472 -16.580 1.00 93.62 102 GLY A CA 1
ATOM 791 C C . GLY A 1 102 ? 1.475 -4.474 -17.094 1.00 93.62 102 GLY A C 1
ATOM 792 O O . GLY A 1 102 ? 1.355 -4.028 -18.234 1.00 93.62 102 GLY A O 1
ATOM 793 N N . LEU A 1 103 ? 2.530 -4.183 -16.316 1.00 93.50 103 LEU A N 1
ATOM 794 C CA . LEU A 1 103 ? 3.649 -3.340 -16.765 1.00 93.50 103 LEU A CA 1
ATOM 795 C C . LEU A 1 103 ? 4.317 -3.907 -18.014 1.00 93.50 103 LEU A C 1
ATOM 797 O O . LEU A 1 103 ? 4.540 -3.166 -18.969 1.00 93.50 103 LEU A O 1
ATOM 801 N N . PHE A 1 104 ? 4.613 -5.209 -18.027 1.00 91.19 104 PHE A N 1
ATOM 802 C CA . PHE A 1 104 ? 5.234 -5.853 -19.187 1.00 91.19 104 PHE A CA 1
ATOM 803 C C . PHE A 1 104 ? 4.349 -5.751 -20.430 1.00 91.19 104 PHE A C 1
ATOM 805 O O . PHE A 1 104 ? 4.848 -5.473 -21.519 1.00 91.19 104 PHE A O 1
ATOM 812 N N . LEU A 1 105 ? 3.036 -5.924 -20.262 1.00 93.06 105 LEU A N 1
ATOM 813 C CA . LEU A 1 105 ? 2.083 -5.845 -21.365 1.00 93.06 105 LEU A CA 1
ATOM 814 C C . LEU A 1 105 ? 1.980 -4.420 -21.935 1.00 93.06 105 LEU A C 1
ATOM 816 O O . LEU A 1 105 ? 1.966 -4.226 -23.147 1.00 93.06 105 LEU A O 1
ATOM 820 N N . ILE A 1 106 ? 1.930 -3.414 -21.062 1.00 94.00 106 ILE A N 1
ATOM 821 C CA . ILE A 1 106 ? 1.747 -2.008 -21.446 1.00 94.00 106 ILE A CA 1
ATOM 822 C C . ILE A 1 106 ? 3.022 -1.378 -21.995 1.00 94.00 106 ILE A C 1
ATOM 824 O O . ILE A 1 106 ? 2.942 -0.493 -22.841 1.00 94.00 106 ILE A O 1
ATOM 828 N N . LEU A 1 107 ? 4.197 -1.839 -21.567 1.00 94.62 107 LEU A N 1
ATOM 829 C CA . LEU A 1 107 ? 5.477 -1.394 -22.122 1.00 94.62 107 LEU A CA 1
ATOM 830 C C . LEU A 1 107 ? 5.830 -2.094 -23.441 1.00 94.62 107 LEU A C 1
ATOM 832 O O . LEU A 1 107 ? 6.772 -1.681 -24.117 1.00 94.62 107 LEU A O 1
ATOM 836 N N . PHE A 1 108 ? 5.057 -3.098 -23.859 1.00 93.12 108 PHE A N 1
ATOM 837 C CA . PHE A 1 108 ? 5.291 -3.826 -25.104 1.00 93.12 108 PHE A CA 1
ATOM 838 C C . PHE A 1 108 ? 5.382 -2.931 -26.359 1.00 93.12 108 PHE A C 1
ATOM 840 O O . PHE A 1 108 ? 6.324 -3.109 -27.132 1.00 93.12 108 PHE A O 1
ATOM 847 N N . PRO A 1 109 ? 4.517 -1.915 -26.569 1.00 91.06 109 PRO A N 1
ATOM 848 C CA . PRO A 1 109 ? 4.648 -1.000 -27.704 1.00 91.06 109 PRO A CA 1
ATOM 849 C C . PRO A 1 109 ? 5.981 -0.244 -27.697 1.00 91.06 109 PRO A C 1
ATOM 851 O O . PRO A 1 109 ? 6.603 -0.084 -28.742 1.00 91.06 109 PRO A O 1
ATOM 854 N N . SER A 1 110 ? 6.455 0.177 -26.520 1.00 94.12 110 SER A N 1
ATOM 855 C CA . SER A 1 110 ? 7.750 0.854 -26.365 1.00 94.12 110 SER A CA 1
ATOM 856 C C . SER A 1 110 ? 8.915 -0.066 -26.749 1.00 94.12 110 SER A C 1
ATOM 858 O O . SER A 1 110 ? 9.826 0.363 -27.461 1.00 94.12 110 SER A O 1
ATOM 860 N N . LEU A 1 111 ? 8.840 -1.350 -26.374 1.00 92.88 111 LEU A N 1
ATOM 861 C CA . LEU A 1 111 ? 9.826 -2.362 -26.766 1.00 92.88 111 LEU A CA 1
ATOM 862 C C . LEU A 1 111 ? 9.871 -2.572 -28.285 1.00 92.88 111 LEU A C 1
ATOM 864 O O . LEU A 1 111 ? 10.959 -2.688 -28.846 1.00 92.88 111 LEU A O 1
ATOM 868 N N . LEU A 1 112 ? 8.721 -2.566 -28.969 1.00 93.69 112 LEU A N 1
ATOM 869 C CA . LEU A 1 112 ? 8.669 -2.680 -30.432 1.00 93.69 112 LEU A CA 1
ATOM 870 C C . LEU A 1 112 ? 9.373 -1.507 -31.131 1.00 93.69 112 LEU A C 1
ATOM 872 O O . LEU A 1 112 ? 10.128 -1.729 -32.078 1.00 93.69 112 LEU A O 1
ATOM 876 N N . PHE A 1 113 ? 9.183 -0.273 -30.651 1.00 93.81 113 PHE A N 1
ATOM 877 C CA . PHE A 1 113 ? 9.905 0.895 -31.175 1.00 93.81 113 PHE A CA 1
ATOM 878 C C . PHE A 1 113 ? 11.415 0.790 -30.943 1.00 93.81 113 PHE A C 1
ATOM 880 O O . PHE A 1 113 ? 12.194 1.129 -31.833 1.00 93.81 113 PHE A O 1
ATOM 887 N N . TRP A 1 114 ? 11.828 0.280 -29.781 1.00 92.25 114 TRP A N 1
ATOM 888 C CA . TRP A 1 114 ? 13.236 0.025 -29.473 1.00 92.25 114 TRP A CA 1
ATOM 889 C C . TRP A 1 114 ? 13.857 -1.013 -30.416 1.00 92.25 114 TRP A C 1
ATOM 891 O O . TRP A 1 114 ? 14.922 -0.771 -30.980 1.00 92.25 114 TRP A O 1
ATOM 901 N N . LEU A 1 115 ? 13.173 -2.136 -30.654 1.00 93.69 115 LEU A N 1
ATOM 902 C CA . LEU A 1 115 ? 13.622 -3.162 -31.601 1.00 93.69 115 LEU A CA 1
ATOM 903 C C . LEU A 1 115 ? 13.707 -2.616 -33.033 1.00 93.69 115 LEU A C 1
ATOM 905 O O . LEU A 1 115 ? 14.709 -2.826 -33.717 1.00 93.69 115 LEU A O 1
ATOM 909 N N . GLY A 1 116 ? 12.690 -1.867 -33.472 1.00 93.56 116 GLY A N 1
ATOM 910 C CA . GLY A 1 116 ? 12.688 -1.212 -34.780 1.00 93.56 116 GLY A CA 1
ATOM 911 C C . GLY A 1 116 ? 13.832 -0.208 -34.942 1.00 93.56 116 GLY A C 1
ATOM 912 O O . GLY A 1 116 ? 14.431 -0.126 -36.012 1.00 93.56 116 GLY A O 1
ATOM 913 N N . ALA A 1 117 ? 14.189 0.513 -33.877 1.00 94.31 117 ALA A N 1
ATOM 914 C CA . ALA A 1 117 ? 15.299 1.459 -33.898 1.00 94.31 117 ALA A CA 1
ATOM 915 C C . ALA A 1 117 ? 16.657 0.781 -34.123 1.00 94.31 117 ALA A C 1
ATOM 917 O O . ALA A 1 117 ? 17.479 1.305 -34.876 1.00 94.31 117 ALA A O 1
ATOM 918 N N . VAL A 1 118 ? 16.875 -0.381 -33.498 1.00 94.00 118 VAL A N 1
ATOM 919 C CA . VAL A 1 118 ? 18.098 -1.180 -33.670 1.00 94.00 118 VAL A CA 1
ATOM 920 C C . VAL A 1 118 ? 18.190 -1.725 -35.096 1.00 94.00 118 VAL A C 1
ATOM 922 O O . VAL A 1 118 ? 19.244 -1.628 -35.716 1.00 94.00 118 VAL A O 1
ATOM 925 N N . LEU A 1 119 ? 17.084 -2.246 -35.637 1.00 95.00 119 LEU A N 1
ATOM 926 C CA . LEU A 1 119 ? 17.036 -2.821 -36.988 1.00 95.00 119 LEU A CA 1
ATOM 927 C C . LEU A 1 119 ? 17.251 -1.778 -38.094 1.00 95.00 119 LEU A C 1
ATOM 929 O O . LEU A 1 119 ? 17.892 -2.070 -39.098 1.00 95.00 119 LEU A O 1
ATOM 933 N N . LEU A 1 120 ? 16.711 -0.570 -37.915 1.00 94.62 120 LEU A N 1
ATOM 934 C CA . LEU A 1 120 ? 16.766 0.510 -38.907 1.00 94.62 120 LEU A CA 1
ATOM 935 C C . LEU A 1 120 ? 17.925 1.493 -38.676 1.00 94.62 120 LEU A C 1
ATOM 937 O O . LEU A 1 120 ? 18.054 2.456 -39.429 1.00 94.62 120 LEU A O 1
ATOM 941 N N . TYR A 1 121 ? 18.728 1.286 -37.625 1.00 92.69 121 TYR A N 1
ATOM 942 C CA . TYR A 1 121 ? 19.800 2.186 -37.184 1.00 92.69 121 TYR A CA 1
ATOM 943 C C . TYR A 1 121 ? 19.352 3.659 -37.085 1.00 92.69 121 TYR A C 1
ATOM 945 O O . TYR A 1 121 ? 20.053 4.584 -37.495 1.00 92.69 121 TYR A O 1
ATOM 953 N N . ASN A 1 122 ? 18.143 3.893 -36.562 1.00 92.88 122 ASN A N 1
ATOM 954 C CA . ASN A 1 122 ? 17.544 5.225 -36.512 1.00 92.88 122 ASN A CA 1
ATOM 955 C C . ASN A 1 122 ? 17.339 5.694 -35.058 1.00 92.88 122 ASN A C 1
ATOM 957 O O . ASN A 1 122 ? 16.448 5.186 -34.367 1.00 92.88 122 ASN A O 1
ATOM 961 N N . PRO A 1 123 ? 18.105 6.699 -34.587 1.00 90.56 123 PRO A N 1
ATOM 962 C CA . PRO A 1 123 ? 18.041 7.165 -33.202 1.00 90.56 123 PRO A CA 1
ATOM 963 C C . PRO A 1 123 ? 16.711 7.851 -32.847 1.00 90.56 123 PRO A C 1
ATOM 965 O O . PRO A 1 123 ? 16.338 7.884 -31.674 1.00 90.56 123 PRO A O 1
ATOM 968 N N . LEU A 1 124 ? 15.953 8.355 -33.831 1.00 93.44 124 LEU A N 1
ATOM 969 C CA . LEU A 1 124 ? 14.648 8.978 -33.582 1.00 93.44 124 LEU A CA 1
ATOM 970 C C . LEU A 1 124 ? 13.626 7.969 -33.044 1.00 93.44 124 LEU A C 1
ATOM 972 O O . LEU A 1 124 ? 12.818 8.323 -32.186 1.00 93.44 124 LEU A O 1
ATOM 976 N N . LEU A 1 125 ? 13.681 6.704 -33.483 1.00 92.38 125 LEU A N 1
ATOM 977 C CA . LEU A 1 125 ? 12.777 5.666 -32.976 1.00 92.38 125 LEU A CA 1
ATOM 978 C C . LEU A 1 125 ? 13.042 5.337 -31.499 1.00 92.38 125 LEU A C 1
ATOM 980 O O . LEU A 1 125 ? 12.088 5.080 -30.765 1.00 92.38 125 LEU A O 1
ATOM 984 N N . ILE A 1 126 ? 14.297 5.412 -31.036 1.00 91.94 126 ILE A N 1
ATOM 985 C CA . ILE A 1 126 ? 14.643 5.236 -29.613 1.00 91.94 126 ILE A CA 1
ATOM 986 C C . ILE A 1 126 ? 13.989 6.339 -28.780 1.00 91.94 126 ILE A C 1
ATOM 988 O O . ILE A 1 126 ? 13.376 6.063 -27.745 1.00 91.94 126 ILE A O 1
ATOM 992 N N . PHE A 1 127 ? 14.087 7.588 -29.240 1.00 93.88 127 PHE A N 1
ATOM 993 C CA . PHE A 1 127 ? 13.502 8.735 -28.551 1.00 93.88 127 PHE A CA 1
ATOM 994 C C . PHE A 1 127 ? 11.974 8.623 -28.459 1.00 93.88 127 PHE A C 1
ATOM 996 O O . PHE A 1 127 ? 11.408 8.738 -27.372 1.00 93.88 127 PHE A O 1
ATOM 1003 N N . ILE A 1 128 ? 11.312 8.309 -29.578 1.00 94.50 128 ILE A N 1
ATOM 1004 C CA . ILE A 1 128 ? 9.854 8.130 -29.643 1.00 94.50 128 ILE A CA 1
ATOM 1005 C C . ILE A 1 128 ? 9.405 6.959 -28.760 1.00 94.50 128 ILE A C 1
ATOM 1007 O O . ILE A 1 128 ? 8.485 7.111 -27.957 1.00 94.50 128 ILE A O 1
ATOM 1011 N N . GLY A 1 129 ? 10.080 5.809 -28.856 1.00 95.00 129 GLY A N 1
ATOM 1012 C CA . GLY A 1 129 ? 9.775 4.632 -28.044 1.00 95.00 129 GLY A CA 1
ATOM 1013 C C . GLY A 1 129 ? 9.913 4.904 -26.547 1.00 95.00 129 GLY A C 1
ATOM 1014 O O . GLY A 1 129 ? 9.058 4.486 -25.766 1.00 95.00 129 GLY A O 1
ATOM 1015 N N . THR A 1 130 ? 10.940 5.659 -26.149 1.00 94.06 130 THR A N 1
ATOM 1016 C CA . THR A 1 130 ? 11.177 6.034 -24.747 1.00 94.06 130 THR A CA 1
ATOM 1017 C C . THR A 1 130 ? 10.114 7.008 -24.234 1.00 94.06 130 THR A C 1
ATOM 1019 O O . THR A 1 130 ? 9.587 6.805 -23.141 1.00 94.06 130 THR A O 1
ATOM 1022 N N . LEU A 1 131 ? 9.736 8.021 -25.023 1.00 96.00 131 LEU A N 1
ATOM 1023 C CA . LEU A 1 131 ? 8.658 8.950 -24.660 1.00 96.00 131 LEU A CA 1
ATOM 1024 C C . LEU A 1 131 ? 7.316 8.232 -24.491 1.00 96.00 131 LEU A C 1
ATOM 1026 O O . LEU A 1 131 ? 6.634 8.434 -23.488 1.00 96.00 131 LEU A O 1
ATOM 1030 N N . ILE A 1 132 ? 6.958 7.359 -25.436 1.00 95.25 132 ILE A N 1
ATOM 1031 C CA . ILE A 1 132 ? 5.729 6.559 -25.364 1.00 95.25 132 ILE A CA 1
ATOM 1032 C C . ILE A 1 132 ? 5.752 5.653 -24.130 1.00 95.25 132 ILE A C 1
ATOM 1034 O O . ILE A 1 132 ? 4.774 5.610 -23.386 1.00 95.25 132 ILE A O 1
ATOM 1038 N N . GLY A 1 133 ? 6.873 4.970 -23.880 1.00 95.75 133 GLY A N 1
ATOM 1039 C CA . GLY A 1 133 ? 7.040 4.108 -22.710 1.00 95.75 133 GLY A CA 1
ATOM 1040 C C . GLY A 1 133 ? 6.859 4.867 -21.398 1.00 95.75 133 GLY A C 1
ATOM 1041 O O . GLY A 1 133 ? 6.135 4.406 -20.520 1.00 95.75 133 GLY A O 1
ATOM 1042 N N . LEU A 1 134 ? 7.443 6.062 -21.288 1.00 96.00 134 LEU A N 1
ATOM 1043 C CA . LEU A 1 134 ? 7.332 6.908 -20.102 1.00 96.00 134 LEU A CA 1
ATOM 1044 C C . LEU A 1 134 ? 5.887 7.369 -19.866 1.00 96.00 134 LEU A C 1
ATOM 1046 O O . LEU A 1 134 ? 5.385 7.259 -18.748 1.00 96.00 134 LEU A O 1
ATOM 1050 N N . VAL A 1 135 ? 5.195 7.838 -20.909 1.00 96.62 135 VAL A N 1
ATOM 1051 C CA . VAL A 1 135 ? 3.790 8.265 -20.802 1.00 96.62 135 VAL A CA 1
ATOM 1052 C C . VAL A 1 135 ? 2.894 7.098 -20.378 1.00 96.62 135 VAL A C 1
ATOM 1054 O O . VAL A 1 135 ? 2.101 7.240 -19.446 1.00 96.62 135 VAL A O 1
ATOM 1057 N N . LEU A 1 136 ? 3.049 5.932 -21.012 1.00 96.00 136 LEU A N 1
ATOM 1058 C CA . LEU A 1 136 ? 2.284 4.729 -20.677 1.00 96.00 136 LEU A CA 1
ATOM 1059 C C . LEU A 1 136 ? 2.562 4.245 -19.250 1.00 96.00 136 LEU A C 1
ATOM 1061 O O . LEU A 1 136 ? 1.629 3.887 -18.532 1.00 96.00 136 LEU A O 1
ATOM 1065 N N . PHE A 1 137 ? 3.821 4.286 -18.813 1.00 95.38 137 PHE A N 1
ATOM 1066 C CA . PHE A 1 137 ? 4.223 3.916 -17.458 1.00 95.38 137 PHE A CA 1
ATOM 1067 C C . PHE A 1 137 ? 3.570 4.807 -16.399 1.00 95.38 137 PHE A C 1
ATOM 1069 O O . PHE A 1 137 ? 2.999 4.303 -15.431 1.00 95.38 137 PHE A O 1
ATOM 1076 N N . ILE A 1 138 ? 3.602 6.129 -16.601 1.00 96.19 138 ILE A N 1
ATOM 1077 C CA . ILE A 1 138 ? 2.967 7.085 -15.689 1.00 96.19 138 ILE A CA 1
ATOM 1078 C C . ILE A 1 138 ? 1.462 6.822 -15.624 1.00 96.19 138 ILE A C 1
ATOM 1080 O O . ILE A 1 138 ? 0.927 6.630 -14.532 1.00 96.19 138 ILE A O 1
ATOM 1084 N N . LEU A 1 139 ? 0.783 6.758 -16.773 1.00 96.06 139 LEU A N 1
ATOM 1085 C CA . LEU A 1 139 ? -0.661 6.509 -16.823 1.00 96.06 139 LEU A CA 1
ATOM 1086 C C . LEU A 1 139 ? -1.042 5.211 -16.106 1.00 96.06 139 LEU A C 1
ATOM 1088 O O . LEU A 1 139 ? -2.012 5.184 -15.347 1.00 96.06 139 LEU A O 1
ATOM 1092 N N . PHE A 1 140 ? -0.254 4.154 -16.294 1.00 95.00 140 PHE A N 1
ATOM 1093 C CA . PHE A 1 140 ? -0.490 2.871 -15.653 1.00 95.00 140 PHE A CA 1
ATOM 1094 C C . PHE A 1 140 ? -0.341 2.927 -14.128 1.00 95.00 140 PHE A C 1
ATOM 1096 O O . PHE A 1 140 ? -1.217 2.441 -13.410 1.00 95.00 140 PHE A O 1
ATOM 1103 N N . ILE A 1 141 ? 0.722 3.560 -13.619 1.00 94.44 141 ILE A N 1
ATOM 1104 C CA . ILE A 1 141 ? 0.912 3.736 -12.172 1.00 94.44 141 ILE A CA 1
ATOM 1105 C C . ILE A 1 141 ? -0.242 4.537 -11.575 1.00 94.44 141 ILE A C 1
ATOM 1107 O O . ILE A 1 141 ? -0.801 4.129 -10.557 1.00 94.44 141 ILE A O 1
ATOM 1111 N N . PHE A 1 142 ? -0.626 5.648 -12.206 1.00 96.00 142 PHE A N 1
ATOM 1112 C CA . PHE A 1 142 ? -1.743 6.466 -11.735 1.00 96.00 142 PHE A CA 1
ATOM 1113 C C . PHE A 1 142 ? -3.044 5.662 -11.664 1.00 96.00 142 PHE A C 1
ATOM 1115 O O . PHE A 1 142 ? -3.765 5.753 -10.667 1.00 96.00 142 PHE A O 1
ATOM 1122 N N . LEU A 1 143 ? -3.320 4.841 -12.680 1.00 94.19 143 LEU A N 1
ATOM 1123 C CA . LEU A 1 143 ? -4.505 3.990 -12.722 1.00 94.19 143 LEU A CA 1
ATOM 1124 C C . LEU A 1 143 ? -4.501 2.982 -11.568 1.00 94.19 143 LEU A C 1
ATOM 1126 O O . LEU A 1 143 ? -5.476 2.914 -10.818 1.00 94.19 143 LEU A O 1
A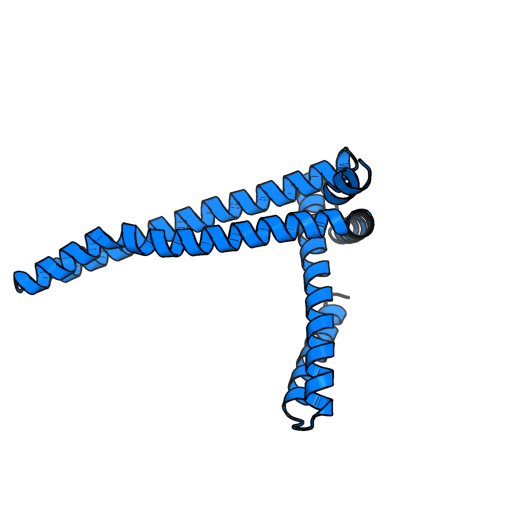TOM 1130 N N . ILE A 1 144 ? -3.401 2.249 -11.367 1.00 93.25 144 ILE A N 1
ATOM 1131 C CA . ILE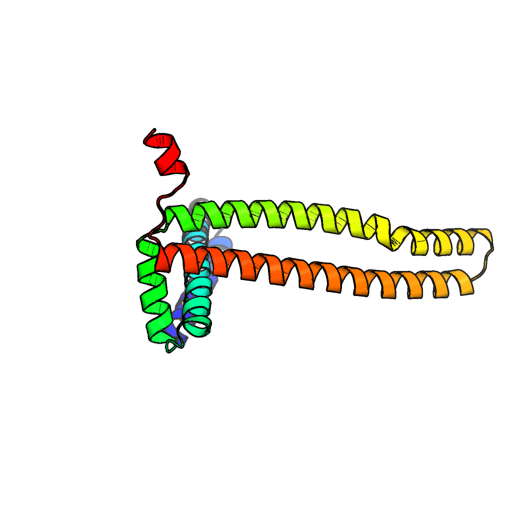 A 1 144 ? -3.310 1.263 -10.280 1.00 93.25 144 ILE A CA 1
ATOM 1132 C C . ILE A 1 144 ? -3.454 1.930 -8.923 1.00 93.25 144 ILE A C 1
ATOM 1134 O O . ILE A 1 144 ? -4.249 1.471 -8.108 1.00 93.25 144 ILE A O 1
ATOM 1138 N N . VAL A 1 145 ? -2.701 3.002 -8.670 1.00 92.94 145 VAL A N 1
ATOM 1139 C CA . VAL A 1 145 ? -2.715 3.685 -7.372 1.00 92.94 145 VAL A CA 1
ATOM 1140 C C . VAL A 1 145 ? -4.116 4.211 -7.065 1.00 92.94 145 VAL A C 1
ATOM 1142 O O . VAL A 1 145 ? -4.590 4.055 -5.940 1.00 92.94 145 VAL A O 1
ATOM 1145 N N . SER A 1 146 ? -4.806 4.775 -8.059 1.00 95.06 146 SER A N 1
ATOM 1146 C CA . SER A 1 146 ? -6.176 5.266 -7.907 1.00 95.06 146 SER A CA 1
ATOM 1147 C C . SER A 1 146 ? -7.152 4.139 -7.556 1.00 95.06 146 SER A C 1
ATOM 1149 O O . SER A 1 146 ? -7.804 4.192 -6.510 1.00 95.06 146 SER A O 1
ATOM 1151 N N . VAL A 1 147 ? -7.199 3.081 -8.374 1.00 91.06 147 VAL A N 1
ATOM 1152 C CA . VAL A 1 147 ? -8.107 1.941 -8.164 1.00 91.06 147 VAL A CA 1
ATOM 1153 C C . VAL A 1 147 ? -7.829 1.266 -6.823 1.00 91.06 147 VAL A C 1
ATOM 1155 O O . VAL A 1 147 ? -8.750 0.997 -6.051 1.00 91.06 147 VAL A O 1
ATOM 1158 N N . PHE A 1 148 ? -6.554 1.046 -6.507 1.00 89.75 148 PHE A N 1
ATOM 1159 C CA . PHE A 1 148 ? -6.123 0.401 -5.275 1.00 89.75 148 PHE A CA 1
ATOM 1160 C C . PHE A 1 148 ? -6.477 1.214 -4.031 1.00 89.75 148 PHE A C 1
ATOM 1162 O O . PHE A 1 148 ? -6.938 0.657 -3.032 1.00 89.75 148 PHE A O 1
ATOM 1169 N N . SER A 1 149 ? -6.283 2.531 -4.085 1.00 90.81 149 SER A N 1
ATOM 1170 C CA . SER A 1 149 ? -6.620 3.427 -2.981 1.00 90.81 149 SER A CA 1
ATOM 1171 C C . SER A 1 149 ? -8.125 3.418 -2.708 1.00 90.81 149 SER A C 1
ATOM 1173 O O . SER A 1 149 ? -8.547 3.179 -1.574 1.00 90.81 149 SER A O 1
ATOM 1175 N N . VAL A 1 150 ? -8.949 3.567 -3.753 1.00 92.94 150 VAL A N 1
ATOM 1176 C CA . VAL A 1 150 ? -10.416 3.530 -3.634 1.00 92.94 150 VAL A CA 1
ATOM 1177 C C . VAL A 1 150 ? -10.892 2.182 -3.095 1.00 92.94 150 VAL A C 1
ATOM 1179 O O . VAL A 1 150 ? -11.739 2.144 -2.200 1.00 92.94 150 VAL A O 1
ATOM 1182 N N . PHE A 1 151 ? -10.328 1.078 -3.588 1.00 90.50 151 PHE A N 1
ATOM 1183 C CA . PHE A 1 151 ? -10.654 -0.269 -3.129 1.00 90.50 151 PHE A CA 1
ATOM 1184 C C . PHE A 1 151 ? -10.357 -0.459 -1.636 1.00 90.50 151 PHE A C 1
ATOM 1186 O O . PHE A 1 151 ? -11.244 -0.857 -0.877 1.00 90.50 151 PHE A O 1
ATOM 1193 N N . ASN A 1 152 ? -9.146 -0.104 -1.190 1.00 90.06 152 ASN A N 1
ATOM 1194 C CA . ASN A 1 152 ? -8.761 -0.207 0.217 1.00 90.06 152 ASN A CA 1
ATOM 1195 C C . ASN A 1 152 ? -9.676 0.642 1.109 1.00 90.06 152 ASN A C 1
ATOM 1197 O O . ASN A 1 152 ? -10.229 0.131 2.083 1.00 90.06 152 ASN A O 1
ATOM 1201 N N . ILE A 1 153 ? -9.895 1.916 0.766 1.00 90.50 153 ILE A N 1
ATOM 1202 C CA . ILE A 1 153 ? -10.751 2.819 1.554 1.00 90.50 153 ILE A CA 1
ATOM 1203 C C . ILE A 1 153 ? -12.182 2.276 1.646 1.00 90.50 153 ILE A C 1
ATOM 1205 O O . ILE A 1 153 ? -12.777 2.287 2.728 1.00 90.50 153 ILE A O 1
ATOM 1209 N N . SER A 1 154 ? -12.723 1.767 0.537 1.00 90.25 154 SER A N 1
ATOM 1210 C CA . SER A 1 154 ? -14.081 1.220 0.472 1.00 90.25 154 SER A CA 1
ATOM 1211 C C . SER A 1 154 ? -14.247 -0.000 1.375 1.00 90.25 154 SER A C 1
ATOM 1213 O O . SER A 1 154 ? -15.212 -0.066 2.134 1.00 90.25 154 SER A O 1
ATOM 1215 N N . ILE A 1 155 ? -13.292 -0.937 1.365 1.00 90.44 155 ILE A N 1
ATOM 1216 C CA . ILE A 1 155 ? -13.347 -2.129 2.224 1.00 90.44 155 ILE A CA 1
ATOM 1217 C C . ILE A 1 155 ? -13.276 -1.753 3.697 1.00 90.44 155 ILE A C 1
ATOM 1219 O O . ILE A 1 155 ? -14.092 -2.230 4.486 1.00 90.44 155 ILE A O 1
ATOM 1223 N N . TRP A 1 156 ? -12.335 -0.889 4.080 1.00 89.44 156 TRP A N 1
ATOM 1224 C CA . TRP A 1 156 ? -12.183 -0.493 5.480 1.00 89.44 156 TRP A CA 1
ATOM 1225 C C . TRP A 1 156 ? -13.400 0.274 5.992 1.00 89.44 156 TRP A C 1
ATOM 1227 O O . TRP A 1 156 ? -13.858 0.029 7.109 1.00 89.44 156 TRP A O 1
ATOM 1237 N N . THR A 1 157 ? -13.973 1.140 5.158 1.00 89.38 157 THR A N 1
ATOM 1238 C CA . THR A 1 157 ? -15.173 1.916 5.491 1.00 89.38 157 THR A CA 1
ATOM 1239 C C . THR A 1 157 ? -16.414 1.026 5.575 1.00 89.38 157 THR A C 1
ATOM 1241 O O . THR A 1 157 ? -17.231 1.176 6.490 1.00 89.38 157 THR A O 1
ATOM 1244 N N . TYR A 1 158 ? -16.544 0.057 4.665 1.00 88.19 158 TYR A N 1
ATOM 1245 C CA . TYR A 1 158 ? -17.602 -0.950 4.701 1.00 88.19 158 TYR A CA 1
ATOM 1246 C C . TYR A 1 158 ? -17.497 -1.817 5.960 1.00 88.19 158 TYR A C 1
ATOM 1248 O O . TYR A 1 158 ? -18.473 -1.954 6.701 1.00 88.19 158 TYR A O 1
ATOM 1256 N N . LEU A 1 159 ? -16.301 -2.337 6.254 1.00 87.31 159 LEU A N 1
ATOM 1257 C CA . LEU A 1 159 ? -16.021 -3.128 7.451 1.00 87.31 159 LEU A CA 1
ATOM 1258 C C . LEU A 1 159 ? -16.371 -2.345 8.718 1.00 87.31 159 LEU A C 1
ATOM 1260 O O . LEU A 1 159 ? -17.091 -2.846 9.580 1.00 87.31 159 LEU A O 1
ATOM 1264 N N . PHE A 1 160 ? -15.900 -1.102 8.808 1.00 86.94 160 PHE A N 1
ATOM 1265 C CA . PHE A 1 160 ? -16.187 -0.210 9.922 1.00 86.94 160 PHE A CA 1
ATOM 1266 C C . PHE A 1 160 ? -17.693 -0.003 10.115 1.00 86.94 160 PHE A C 1
ATOM 1268 O O . PHE A 1 160 ? -18.210 -0.198 11.216 1.00 86.94 160 PHE A O 1
ATOM 1275 N N . THR A 1 161 ? -18.409 0.352 9.046 1.00 84.56 161 THR A N 1
ATOM 1276 C CA . THR A 1 161 ? -19.853 0.618 9.096 1.00 84.56 161 THR A CA 1
ATOM 1277 C C . THR A 1 161 ? -20.617 -0.614 9.559 1.00 84.56 161 THR A C 1
ATOM 1279 O O . THR A 1 161 ? -21.485 -0.516 10.427 1.00 84.56 161 THR A O 1
ATOM 1282 N N . LYS A 1 162 ? -20.249 -1.781 9.030 1.00 84.06 162 LYS A N 1
ATOM 1283 C CA . LYS A 1 162 ? -20.907 -3.042 9.343 1.00 84.06 162 LYS A CA 1
ATOM 1284 C C . LYS A 1 162 ? -20.632 -3.478 10.793 1.00 84.06 162 LYS A C 1
ATOM 1286 O O . LYS A 1 162 ? -21.560 -3.863 11.498 1.00 84.06 162 LYS A O 1
ATOM 1291 N N . MET A 1 163 ? -19.403 -3.316 11.299 1.00 83.94 163 MET A N 1
ATOM 1292 C CA . MET A 1 163 ? -19.081 -3.588 12.712 1.00 83.94 163 MET A CA 1
ATOM 1293 C C . MET A 1 163 ? -19.760 -2.605 13.671 1.00 83.94 163 MET A C 1
ATOM 1295 O O . MET A 1 163 ? -20.128 -2.981 14.781 1.00 83.94 163 MET A O 1
ATOM 1299 N N . HIS A 1 164 ? -19.929 -1.349 13.254 1.00 77.62 164 HIS A N 1
ATOM 1300 C CA . HIS A 1 164 ? -20.510 -0.303 14.089 1.00 77.62 164 HIS A CA 1
ATOM 1301 C C . HIS A 1 164 ? -22.046 -0.347 14.151 1.00 77.62 164 HIS A C 1
ATOM 1303 O O . HIS A 1 164 ? -22.602 -0.035 15.202 1.00 77.62 164 HIS A O 1
ATOM 1309 N N . ARG A 1 165 ? -22.733 -0.703 13.053 1.00 68.38 165 ARG A N 1
ATOM 1310 C CA . ARG A 1 165 ? -24.206 -0.692 12.976 1.00 68.38 165 ARG A CA 1
ATOM 1311 C C . ARG A 1 165 ? -24.866 -2.039 13.269 1.00 68.38 165 ARG A C 1
ATOM 1313 O O . ARG A 1 165 ? -25.894 -2.045 13.931 1.00 68.38 165 ARG A O 1
ATOM 1320 N N . GLU A 1 166 ? -24.307 -3.151 12.790 1.00 59.31 166 GLU A N 1
ATOM 1321 C CA . GLU A 1 166 ? -25.037 -4.433 12.738 1.00 59.31 166 GLU A CA 1
ATOM 1322 C C . GLU A 1 166 ? -24.497 -5.505 13.692 1.00 59.31 166 GLU A C 1
ATOM 1324 O O . GLU A 1 166 ? -25.135 -6.536 13.855 1.00 59.31 166 GLU A O 1
ATOM 1329 N N . GLY A 1 167 ? -23.358 -5.276 14.360 1.00 55.94 167 GLY A N 1
ATOM 1330 C CA . GLY A 1 167 ? -22.769 -6.260 15.274 1.00 55.94 167 GLY A CA 1
ATOM 1331 C C . GLY A 1 167 ? -22.427 -7.569 14.554 1.00 55.94 167 GLY A C 1
ATOM 1332 O O . GLY A 1 167 ? -23.125 -8.566 14.675 1.00 55.94 167 GLY A O 1
ATOM 1333 N N . ILE A 1 168 ? -21.341 -7.576 13.783 1.00 52.38 168 ILE A N 1
ATOM 1334 C CA . ILE A 1 168 ? -20.973 -8.739 12.964 1.00 52.38 168 ILE A CA 1
ATOM 1335 C C . ILE A 1 168 ? -20.384 -9.856 13.830 1.00 52.38 168 ILE A C 1
ATOM 1337 O O . ILE A 1 168 ? -19.439 -9.629 14.592 1.00 52.38 168 ILE A O 1
ATOM 1341 N N . VAL A 1 169 ? -20.878 -11.076 13.625 1.00 54.12 169 VAL A N 1
ATOM 1342 C CA . VAL A 1 169 ? -20.258 -12.326 14.089 1.00 54.12 169 VAL A CA 1
ATOM 1343 C C . VAL A 1 169 ? -19.282 -12.822 13.009 1.00 54.12 169 VAL A C 1
ATOM 1345 O O . VAL A 1 169 ? -19.610 -12.779 11.824 1.00 54.12 169 VAL A O 1
ATOM 1348 N N . SER A 1 170 ? -18.068 -13.248 13.380 1.00 55.03 170 SER A N 1
ATOM 1349 C CA . SER A 1 170 ? -17.067 -13.743 12.410 1.00 55.03 170 SER A CA 1
ATOM 1350 C C . SER A 1 170 ? -17.611 -14.927 11.600 1.00 55.03 170 SER A C 1
ATOM 1352 O O . SER A 1 170 ? -18.281 -15.801 12.153 1.00 55.03 170 SER A O 1
ATOM 1354 N N . ARG A 1 171 ? -17.285 -14.985 10.298 1.00 60.25 171 ARG A N 1
ATOM 1355 C CA . ARG A 1 171 ? -17.675 -16.103 9.420 1.00 60.25 171 ARG A CA 1
ATOM 1356 C C . ARG A 1 171 ? -17.042 -17.422 9.863 1.00 60.25 171 ARG A C 1
ATOM 1358 O O . ARG A 1 171 ? -17.677 -18.461 9.728 1.00 60.25 171 ARG A O 1
ATOM 1365 N N . ILE A 1 172 ? -15.849 -17.374 10.458 1.00 58.41 172 ILE A N 1
ATOM 1366 C CA . ILE A 1 172 ? -15.175 -18.540 11.047 1.00 58.41 172 ILE A CA 1
ATOM 1367 C C . ILE A 1 172 ? -15.972 -19.071 12.242 1.00 58.41 172 ILE A C 1
ATOM 1369 O O . ILE A 1 172 ? -16.197 -20.271 12.347 1.00 58.41 172 ILE A O 1
ATOM 1373 N N . VAL A 1 173 ? -16.466 -18.178 13.105 1.00 59.69 173 VAL A N 1
ATOM 1374 C CA . VAL A 1 173 ? -17.337 -18.562 14.226 1.00 59.69 173 VAL A CA 1
ATOM 1375 C C . VAL A 1 173 ? -18.641 -19.144 13.690 1.00 59.69 173 VAL A C 1
ATOM 1377 O O . VAL A 1 173 ? -19.064 -20.198 14.140 1.00 59.69 173 VAL A O 1
ATOM 1380 N N . GLN A 1 174 ? -19.242 -18.537 12.668 1.00 61.94 174 GLN A N 1
ATOM 1381 C CA . GLN A 1 174 ? -20.473 -19.052 12.069 1.00 61.94 174 GLN A CA 1
ATOM 1382 C C . GLN A 1 174 ? -20.299 -20.433 11.410 1.00 61.94 174 GLN A C 1
ATOM 1384 O O . GLN A 1 174 ? -21.228 -21.231 11.448 1.00 61.94 174 GLN A O 1
ATOM 1389 N N . PHE A 1 175 ? -19.124 -20.729 10.845 1.00 60.19 175 PHE A N 1
ATOM 1390 C CA . PHE A 1 175 ? -18.796 -22.050 10.298 1.00 60.19 175 PHE A CA 1
ATOM 1391 C C . PHE A 1 175 ? -18.494 -23.088 11.390 1.00 60.19 175 PHE A C 1
ATOM 1393 O O . PHE A 1 175 ? -18.818 -24.250 11.214 1.00 60.19 175 PHE A O 1
ATOM 1400 N N . LEU A 1 176 ? -17.913 -22.679 12.524 1.00 59.62 176 LEU A N 1
ATOM 1401 C CA . LEU A 1 176 ? -17.661 -23.551 13.683 1.00 59.62 176 LEU A CA 1
ATOM 1402 C C . LEU A 1 176 ? -18.899 -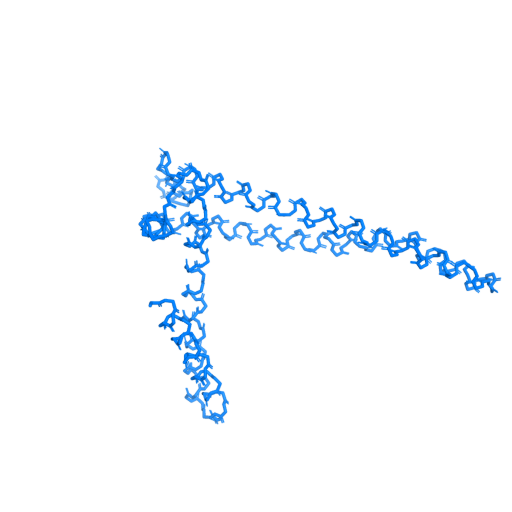23.796 14.560 1.00 59.62 176 LEU A C 1
ATOM 1404 O O . LEU A 1 176 ? -18.922 -24.760 15.316 1.00 59.62 176 LEU A O 1
ATOM 1408 N N . THR A 1 177 ? -19.901 -22.914 14.501 1.00 57.75 177 THR A N 1
ATOM 1409 C CA . THR A 1 177 ? -21.146 -23.030 15.289 1.00 57.75 177 THR A CA 1
ATOM 1410 C C . THR A 1 177 ? -22.283 -23.700 14.499 1.00 57.75 177 THR A C 1
ATOM 1412 O O . THR A 1 177 ? -23.389 -23.823 15.021 1.00 57.75 177 THR A O 1
ATOM 1415 N N . ARG A 1 178 ? -22.042 -24.093 13.243 1.00 42.59 178 ARG A N 1
ATOM 1416 C CA . ARG A 1 178 ? -22.987 -24.817 12.383 1.00 42.59 178 ARG A CA 1
ATOM 1417 C C . ARG A 1 178 ? -22.522 -26.254 12.206 1.00 42.59 178 ARG A C 1
ATOM 1419 O O . ARG A 1 178 ? -23.415 -27.124 12.151 1.00 42.59 178 ARG A O 1
#

Secondary structure (DSSP, 8-state):
-HHHHHHHHHHHHHHHHHHHHS-SHHHHHHHHHHHHHHHHHHHHHHHHHHHHHHHHHHH---HHHHHHHHHHHHHHSHHHHHHHHHHHHHHHHHHHHHHHHHHHHHHHHHHHHHHHHHHHT-HHHHHHHHHHHHHHHHHHHHHHHHHHHHHHHHHHHHHHHHHHHT-PPPHHHHHH--

pLDDT: mean 84.31, std 11.78, range [38.69, 96.62]